Protein AF-A0A8X7BN68-F1 (afdb_monomer_lite)

pLDDT: mean 86.71, std 8.09, range [56.75, 95.12]

Secondary structure (DSSP, 8-state):
-HHHHS-TTS---HHHHHHHHHHHHHHH---HHHHHHHHHHHTT----HHHHHHHHHHHHHHHHHHHHHHSHHHHHHHHHHHHHHHHHHHHHHHHH-SPPPTT--

Sequence (105 aa):
MIWAKCPKEIFVNKRRVKRAVIEAVCEFNKGIIRTIVETQKALGVPSGGSTKQLATILDYRKQQFRNRRQYTSYKLALKLIKKEIHRKELLAKKREGMTYGAGQF

Radius of gyration: 23.34 Å; chains: 1; bounding box: 53×39×56 Å

Organism: NCBI:txid2747483

Structure (mmCIF, N/CA/C/O backbone):
data_AF-A0A8X7BN68-F1
#
_entry.id   AF-A0A8X7BN68-F1
#
loop_
_atom_site.group_PDB
_atom_site.id
_atom_site.type_symbol
_atom_site.label_atom_id
_atom_site.label_alt_id
_atom_site.label_comp_id
_atom_site.label_asym_id
_atom_site.label_entity_id
_atom_site.label_seq_id
_atom_site.pdbx_PDB_ins_code
_atom_site.Cartn_x
_atom_site.Cartn_y
_atom_site.Cartn_z
_atom_site.occupancy
_atom_site.B_iso_or_equiv
_atom_site.auth_seq_id
_atom_site.auth_comp_id
_atom_site.auth_asym_id
_atom_site.auth_atom_id
_atom_site.pdbx_PDB_model_num
ATOM 1 N N . MET A 1 1 ? -18.756 -4.087 -5.115 1.00 75.81 1 MET A N 1
ATOM 2 C CA . MET A 1 1 ? -18.945 -2.622 -5.011 1.00 75.81 1 MET A CA 1
ATOM 3 C C . MET A 1 1 ? -18.563 -1.846 -6.274 1.00 75.81 1 MET A C 1
ATOM 5 O O . MET A 1 1 ? -19.434 -1.171 -6.802 1.00 75.81 1 MET A O 1
ATOM 9 N N . ILE A 1 2 ? -17.331 -1.941 -6.806 1.00 85.69 2 ILE A N 1
ATOM 10 C CA . ILE A 1 2 ? -16.973 -1.251 -8.071 1.00 85.69 2 ILE A CA 1
ATOM 11 C C . ILE A 1 2 ? -17.914 -1.682 -9.200 1.00 85.69 2 ILE A C 1
ATOM 13 O O . ILE A 1 2 ? -18.532 -0.834 -9.830 1.00 85.69 2 ILE A O 1
ATOM 17 N N . TRP A 1 3 ? -18.099 -2.994 -9.371 1.00 88.38 3 TRP A N 1
ATOM 18 C CA . TRP A 1 3 ? -18.987 -3.571 -10.386 1.00 88.38 3 TRP A CA 1
ATOM 19 C C . TRP A 1 3 ? -20.477 -3.321 -10.126 1.00 88.38 3 TRP A C 1
ATOM 21 O O . TRP A 1 3 ? -21.258 -3.314 -11.060 1.00 88.38 3 TRP A O 1
ATOM 31 N N . ALA A 1 4 ? -20.863 -3.022 -8.880 1.00 86.56 4 ALA A N 1
ATOM 32 C CA . ALA A 1 4 ? -22.225 -2.575 -8.580 1.00 86.56 4 ALA A CA 1
ATOM 33 C C . ALA A 1 4 ? -22.473 -1.144 -9.098 1.00 86.56 4 ALA A C 1
ATOM 35 O O . ALA A 1 4 ? -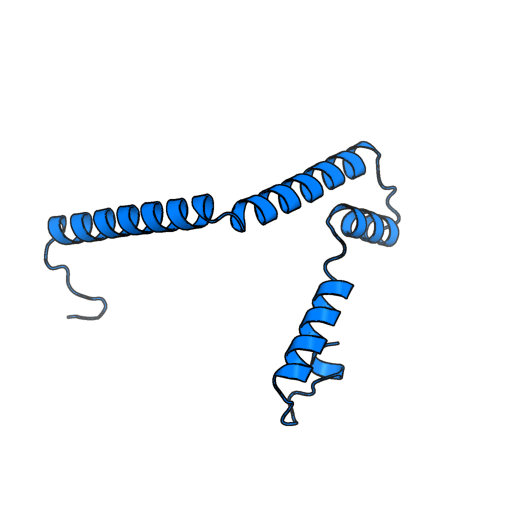23.575 -0.813 -9.513 1.00 86.56 4 ALA A O 1
ATOM 36 N N . LYS A 1 5 ? -21.436 -0.290 -9.107 1.00 84.69 5 LYS A N 1
ATOM 37 C CA . LYS A 1 5 ? -21.502 1.090 -9.628 1.00 84.69 5 LYS A CA 1
ATOM 38 C C . LYS A 1 5 ? -21.137 1.196 -11.112 1.00 84.69 5 LYS A C 1
ATOM 40 O O . LYS A 1 5 ? -21.526 2.167 -11.767 1.00 84.69 5 LYS A O 1
ATOM 45 N N . CYS A 1 6 ? -20.356 0.246 -11.617 1.00 90.31 6 CYS A N 1
ATOM 46 C CA . CYS A 1 6 ? -19.886 0.139 -12.996 1.00 90.31 6 CYS A CA 1
ATOM 47 C C . CYS A 1 6 ? -20.082 -1.308 -13.478 1.00 90.31 6 CYS A C 1
ATOM 49 O O . CYS A 1 6 ? -19.107 -2.060 -13.470 1.00 90.31 6 CYS A O 1
ATOM 51 N N . PRO A 1 7 ? -21.311 -1.719 -13.833 1.00 89.81 7 PRO A N 1
ATOM 52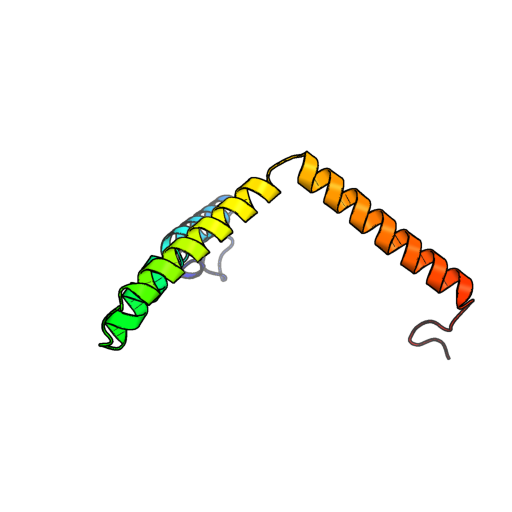 C CA . PRO A 1 7 ? -21.573 -3.063 -14.344 1.00 89.81 7 PRO A CA 1
ATOM 53 C C . PRO A 1 7 ? -20.728 -3.353 -15.590 1.00 89.81 7 PRO A C 1
ATOM 55 O O . PRO A 1 7 ? -20.391 -2.431 -16.338 1.00 89.81 7 PRO A O 1
ATOM 58 N N . LYS A 1 8 ? -20.336 -4.614 -15.788 1.00 88.31 8 LYS A N 1
ATOM 59 C CA . LYS A 1 8 ? -19.422 -5.017 -16.876 1.00 88.31 8 LYS A CA 1
ATOM 60 C C . LYS A 1 8 ? -20.128 -5.120 -18.225 1.00 88.31 8 LYS A C 1
ATOM 62 O O . LYS A 1 8 ? -19.480 -5.082 -19.265 1.00 88.31 8 LYS A O 1
ATOM 67 N N . GLU A 1 9 ? -21.441 -5.262 -18.176 1.00 92.31 9 GLU A N 1
ATOM 68 C CA . GLU A 1 9 ? -22.343 -5.496 -19.295 1.00 92.31 9 GLU A CA 1
ATOM 69 C C . GLU A 1 9 ? -22.622 -4.201 -20.071 1.00 92.31 9 GLU A C 1
ATOM 71 O O . GLU A 1 9 ? -23.101 -4.244 -21.200 1.00 92.31 9 GLU A O 1
ATOM 76 N N . ILE A 1 10 ? -22.3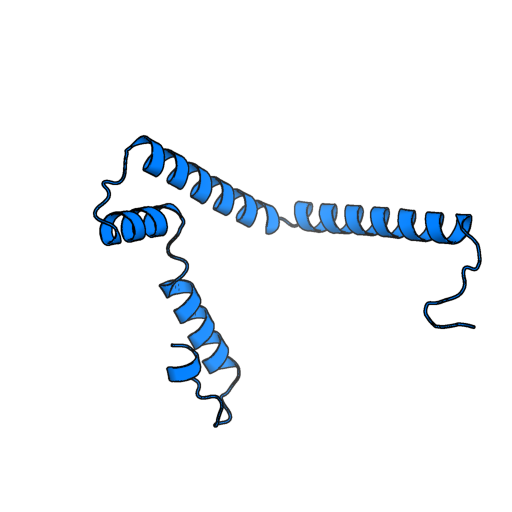08 -3.043 -19.479 1.00 89.44 10 ILE A N 1
ATOM 77 C CA . ILE A 1 10 ? -22.527 -1.728 -20.081 1.00 89.44 10 ILE A CA 1
ATOM 78 C C . ILE A 1 10 ? -21.215 -0.967 -20.244 1.00 89.44 10 ILE A C 1
ATOM 80 O O . ILE A 1 10 ? -20.299 -1.059 -19.425 1.00 89.44 10 ILE A O 1
ATOM 84 N N . PHE A 1 11 ? -21.131 -0.149 -21.293 1.00 87.12 11 PHE A N 1
ATOM 85 C CA . PHE A 1 11 ? -19.988 0.735 -21.472 1.00 87.12 11 PHE A CA 1
ATOM 86 C C . PHE A 1 11 ? -20.040 1.880 -20.455 1.00 87.12 11 PHE A C 1
ATOM 88 O O . PHE A 1 11 ? -20.962 2.697 -20.447 1.00 87.12 11 PHE A O 1
ATOM 95 N N . VAL A 1 12 ? -19.023 1.962 -19.597 1.00 89.31 12 VAL A N 1
ATOM 96 C CA . VAL A 1 12 ? -18.920 2.994 -18.561 1.00 89.31 12 VAL A CA 1
ATOM 97 C C . VAL A 1 12 ? -17.720 3.888 -18.837 1.00 89.31 12 VAL A C 1
ATOM 99 O O . VAL A 1 12 ? -16.613 3.417 -19.093 1.00 89.31 12 VAL A O 1
ATOM 102 N N . ASN A 1 13 ? -17.911 5.206 -18.739 1.00 92.12 13 ASN A N 1
ATOM 103 C CA . ASN A 1 13 ? -16.821 6.143 -18.979 1.00 92.12 13 ASN A CA 1
ATOM 104 C C . ASN A 1 13 ? -15.650 5.939 -17.988 1.00 92.12 13 ASN A C 1
ATOM 106 O O . ASN A 1 13 ? -15.818 5.610 -16.808 1.00 92.12 13 ASN A O 1
ATOM 110 N N . LYS A 1 14 ? -14.426 6.202 -18.460 1.00 92.56 14 LYS A N 1
ATOM 111 C CA . LYS A 1 14 ? -13.193 6.021 -17.671 1.00 92.56 14 LYS A CA 1
ATOM 112 C C . LYS A 1 14 ? -13.189 6.822 -16.363 1.00 92.56 14 LYS A C 1
ATOM 114 O O . LYS A 1 14 ? -12.595 6.392 -15.376 1.00 92.56 14 LYS A O 1
ATOM 119 N N . ARG A 1 15 ? -13.822 8.003 -16.341 1.00 93.94 15 ARG A N 1
ATOM 120 C CA . ARG A 1 15 ? -13.877 8.875 -15.153 1.00 93.94 15 ARG A CA 1
ATOM 121 C C . ARG A 1 15 ? -14.689 8.235 -14.024 1.00 93.94 15 ARG A C 1
ATOM 123 O O . ARG A 1 15 ? -14.258 8.280 -12.875 1.00 93.94 15 ARG A O 1
ATOM 130 N N . ARG A 1 16 ? -15.818 7.610 -14.349 1.00 91.62 16 ARG A N 1
ATOM 131 C CA . ARG A 1 16 ? -16.702 6.923 -13.404 1.00 91.62 16 ARG A CA 1
ATOM 132 C C . ARG A 1 16 ? -16.040 5.675 -12.837 1.00 91.62 16 ARG A C 1
ATOM 134 O O . ARG A 1 16 ? -16.038 5.513 -11.622 1.00 91.62 16 ARG A O 1
ATOM 141 N N . VAL A 1 17 ? -15.366 4.884 -13.676 1.00 91.56 17 VAL A N 1
ATOM 142 C CA . VAL A 1 17 ? -14.563 3.741 -13.205 1.00 91.56 17 VAL A CA 1
ATOM 143 C C . VAL A 1 17 ? -13.476 4.202 -12.230 1.00 91.56 17 VAL A C 1
ATOM 145 O O . VAL A 1 17 ? -13.345 3.639 -11.147 1.00 91.56 17 VAL A O 1
ATOM 148 N N . LYS A 1 18 ? -12.741 5.278 -12.551 1.00 92.88 18 LYS A N 1
ATOM 149 C CA . LYS A 1 18 ? -11.733 5.844 -11.638 1.00 92.88 18 LYS A CA 1
ATOM 150 C C . LYS A 1 18 ? -12.323 6.260 -10.289 1.00 92.88 18 LYS A C 1
ATOM 152 O O . LYS A 1 18 ? -11.721 5.949 -9.267 1.00 92.88 18 LYS A O 1
ATOM 157 N N . ARG A 1 19 ? -13.479 6.936 -10.270 1.00 91.69 19 ARG A N 1
ATOM 158 C CA . ARG A 1 19 ? -14.151 7.316 -9.013 1.00 91.69 19 ARG A CA 1
ATOM 159 C C . ARG A 1 19 ? -14.550 6.090 -8.197 1.00 91.69 19 ARG A C 1
ATOM 161 O O . ARG A 1 19 ? -14.192 6.020 -7.030 1.00 91.69 19 ARG A O 1
ATOM 168 N N . ALA A 1 20 ? -15.179 5.097 -8.824 1.00 91.31 20 ALA A N 1
ATOM 169 C CA . ALA A 1 20 ? -15.575 3.865 -8.145 1.00 91.31 20 ALA A CA 1
ATOM 170 C C . ALA A 1 20 ? -14.370 3.108 -7.555 1.00 91.31 20 ALA A C 1
ATOM 172 O O . ALA A 1 20 ? -14.456 2.572 -6.452 1.00 91.31 20 ALA A O 1
ATOM 173 N N . VAL A 1 21 ? -13.232 3.096 -8.259 1.00 90.44 21 VAL A N 1
ATOM 174 C CA . VAL A 1 21 ? -11.975 2.526 -7.748 1.00 90.44 21 VAL A CA 1
ATOM 175 C C . VAL A 1 21 ? -11.452 3.321 -6.551 1.00 90.44 21 VAL A C 1
ATOM 177 O O . VAL A 1 21 ? -11.080 2.713 -5.554 1.00 90.44 21 VAL A O 1
ATOM 180 N N . ILE A 1 22 ? -11.424 4.655 -6.623 1.00 90.19 22 ILE A N 1
ATOM 181 C CA . ILE A 1 22 ? -10.964 5.504 -5.511 1.00 90.19 22 ILE A CA 1
ATOM 182 C C . ILE A 1 22 ? -11.836 5.280 -4.276 1.00 90.19 22 ILE A C 1
ATOM 184 O O . ILE A 1 22 ? -11.299 5.042 -3.201 1.00 90.19 22 ILE A O 1
ATOM 188 N N . GLU A 1 23 ? -13.158 5.287 -4.438 1.00 89.56 23 GLU A N 1
ATOM 189 C CA . GLU A 1 23 ? -14.107 5.022 -3.354 1.00 89.56 23 GLU A CA 1
ATOM 190 C C . GLU A 1 23 ? -13.865 3.649 -2.721 1.00 89.56 23 GLU A C 1
ATOM 192 O O . GLU A 1 23 ? -13.752 3.547 -1.503 1.00 89.56 23 GLU A O 1
ATOM 197 N N . ALA A 1 24 ? -13.682 2.605 -3.535 1.00 89.31 24 ALA A N 1
ATOM 198 C CA . ALA A 1 24 ? -13.357 1.276 -3.027 1.00 89.31 24 ALA A CA 1
ATOM 199 C C . ALA A 1 24 ? -12.022 1.238 -2.281 1.00 89.31 24 ALA A C 1
ATOM 201 O O . ALA A 1 24 ? -11.920 0.633 -1.216 1.00 89.31 24 ALA A O 1
ATOM 202 N N . VAL A 1 25 ? -10.995 1.913 -2.793 1.00 87.06 25 VAL A N 1
ATOM 203 C CA . VAL A 1 25 ? -9.720 2.019 -2.081 1.00 87.06 25 VAL A CA 1
ATOM 204 C C . VAL A 1 25 ? -9.908 2.747 -0.752 1.00 87.06 25 VAL A C 1
ATOM 206 O O . VAL A 1 25 ? -9.382 2.277 0.249 1.00 87.06 25 VAL A O 1
ATOM 209 N N . CYS A 1 26 ? -10.657 3.847 -0.704 1.00 84.12 26 CYS A N 1
ATOM 210 C CA . CYS A 1 26 ? -10.930 4.575 0.536 1.00 84.12 26 CYS A CA 1
ATOM 211 C C . CYS A 1 26 ? -11.682 3.721 1.566 1.00 84.12 26 CYS A C 1
ATOM 213 O O . CYS A 1 26 ? -11.379 3.803 2.754 1.00 84.12 26 CYS A O 1
ATOM 215 N N . GLU A 1 27 ? -12.616 2.883 1.121 1.00 83.62 27 GLU A N 1
ATOM 216 C CA . GLU A 1 27 ? -13.410 2.028 2.004 1.00 83.62 27 GLU A CA 1
ATOM 217 C C . GLU A 1 27 ? -12.597 0.876 2.612 1.00 83.62 27 GLU A C 1
ATOM 219 O O . GLU A 1 27 ? -12.725 0.586 3.804 1.00 83.62 27 GLU A O 1
ATOM 224 N N . PHE A 1 28 ? -11.723 0.244 1.821 1.00 80.25 28 PHE A N 1
ATOM 225 C CA . PHE A 1 28 ? -10.990 -0.955 2.247 1.00 80.25 28 PHE A CA 1
ATOM 226 C C . PHE A 1 28 ? -9.557 -0.682 2.727 1.00 80.25 28 PHE A C 1
ATOM 228 O O . PHE A 1 28 ? -9.011 -1.454 3.515 1.00 80.25 28 PHE A O 1
ATOM 235 N N . ASN A 1 29 ? -8.922 0.418 2.318 1.00 82.69 29 ASN A N 1
ATOM 236 C CA . ASN A 1 29 ? -7.572 0.780 2.764 1.00 82.69 29 ASN A CA 1
ATOM 237 C C . ASN A 1 29 ? -7.618 1.586 4.075 1.00 82.69 29 ASN A C 1
ATOM 239 O O . ASN A 1 29 ? -7.160 2.728 4.140 1.00 82.69 29 ASN A O 1
ATOM 243 N N . LYS A 1 30 ? -8.163 0.970 5.127 1.00 80.69 30 LYS A N 1
ATOM 244 C CA . LYS A 1 30 ? -8.387 1.581 6.449 1.00 80.69 30 LYS A CA 1
ATOM 245 C C . LYS A 1 30 ? -7.125 1.758 7.313 1.00 80.69 30 LYS A C 1
ATOM 247 O O . LYS A 1 30 ? -7.201 2.396 8.359 1.00 80.69 30 LYS A O 1
ATOM 252 N N . GLY A 1 31 ? -5.982 1.219 6.884 1.00 85.75 31 GLY A N 1
ATOM 253 C CA . GLY A 1 31 ? -4.741 1.172 7.672 1.00 85.75 31 GLY A CA 1
ATOM 254 C C . GLY A 1 31 ? -4.631 -0.095 8.524 1.00 85.75 31 GLY A C 1
ATOM 255 O O . GLY A 1 31 ? -5.639 -0.703 8.880 1.00 85.75 31 GLY A O 1
ATOM 256 N N . ILE A 1 32 ? -3.400 -0.509 8.829 1.00 88.81 32 ILE A N 1
ATOM 257 C CA . ILE A 1 32 ? -3.084 -1.769 9.519 1.00 88.81 32 ILE A CA 1
ATOM 258 C C . ILE A 1 32 ? -3.710 -1.791 10.914 1.00 88.81 32 ILE A C 1
ATOM 260 O O . ILE A 1 32 ? -4.310 -2.798 11.292 1.00 88.81 32 ILE A O 1
ATOM 264 N N . ILE A 1 33 ? -3.635 -0.684 11.658 1.00 90.12 33 ILE A N 1
ATOM 265 C CA . ILE A 1 33 ? -4.202 -0.612 13.009 1.00 90.12 33 ILE A CA 1
ATOM 266 C C . ILE A 1 33 ? -5.712 -0.849 13.010 1.00 90.12 33 ILE A C 1
ATOM 268 O O . ILE A 1 33 ? -6.221 -1.647 13.796 1.00 90.12 33 ILE A O 1
ATOM 272 N N . ARG A 1 34 ? -6.428 -0.205 12.085 1.00 88.81 34 ARG A N 1
ATOM 273 C CA . ARG A 1 34 ? -7.883 -0.299 11.996 1.00 88.81 34 ARG A CA 1
ATOM 274 C C . ARG A 1 34 ? -8.307 -1.680 11.512 1.00 88.81 34 ARG A C 1
ATOM 276 O O . ARG A 1 34 ? -9.227 -2.249 12.087 1.00 88.81 34 ARG A O 1
ATOM 283 N N . THR A 1 35 ? -7.591 -2.254 10.542 1.00 89.56 35 THR A N 1
ATOM 284 C CA . THR A 1 35 ? -7.818 -3.635 10.095 1.00 89.56 35 THR A CA 1
ATOM 285 C C . THR A 1 35 ? -7.637 -4.632 11.238 1.00 89.56 35 THR A C 1
ATOM 287 O O . THR A 1 35 ? -8.504 -5.480 11.433 1.00 89.56 35 THR A O 1
ATOM 290 N N . ILE A 1 36 ? -6.559 -4.531 12.022 1.00 90.25 36 ILE A N 1
ATOM 291 C CA . ILE A 1 36 ? -6.301 -5.457 13.135 1.00 90.25 36 ILE A CA 1
ATOM 292 C C . ILE A 1 36 ? -7.393 -5.348 14.202 1.00 90.25 36 ILE A C 1
ATOM 294 O O . ILE A 1 36 ? -7.929 -6.371 14.618 1.00 90.25 36 ILE A O 1
ATOM 298 N N . VAL A 1 37 ? -7.763 -4.129 14.603 1.00 89.62 37 VAL A N 1
ATOM 299 C CA . VAL A 1 37 ? -8.806 -3.911 15.617 1.00 89.62 37 VAL A CA 1
ATOM 300 C C .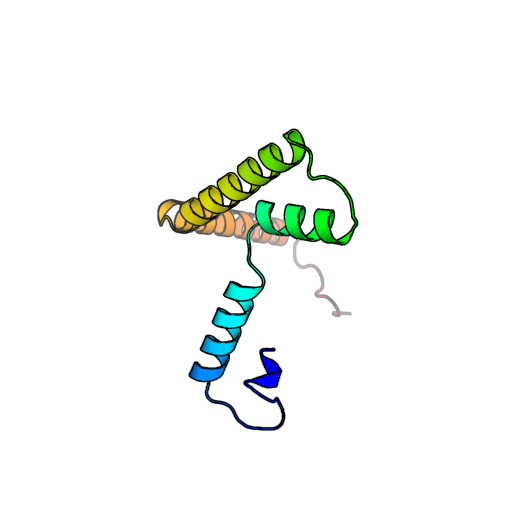 VAL A 1 37 ? -10.163 -4.436 15.147 1.00 89.62 37 VAL A C 1
ATOM 302 O O . VAL A 1 37 ? -10.837 -5.133 15.901 1.00 89.62 37 VAL A O 1
ATOM 305 N N . GLU A 1 38 ? -10.563 -4.143 13.905 1.00 90.38 38 GLU A N 1
ATOM 306 C CA . GLU A 1 38 ? -11.830 -4.634 13.344 1.00 90.38 38 GLU A CA 1
ATOM 307 C C . GLU A 1 38 ? -11.837 -6.172 13.240 1.00 90.38 38 GLU A C 1
ATOM 309 O O . GLU A 1 38 ? -12.829 -6.803 13.603 1.00 90.38 38 GLU A O 1
ATOM 314 N N . THR A 1 39 ? -10.720 -6.784 12.830 1.00 90.38 39 THR A N 1
ATOM 315 C CA . THR A 1 39 ? -10.598 -8.250 12.696 1.00 90.38 39 THR A CA 1
ATOM 316 C C . THR A 1 39 ? -10.635 -8.947 14.053 1.00 90.38 39 THR A C 1
ATOM 318 O O . THR A 1 39 ? -11.370 -9.910 14.238 1.00 90.38 39 THR A O 1
ATOM 321 N N . GLN A 1 40 ? -9.878 -8.447 15.031 1.00 91.69 40 GLN A N 1
ATOM 322 C CA . GLN A 1 40 ? -9.855 -9.006 16.383 1.00 91.69 40 GLN A CA 1
ATOM 323 C C . GLN A 1 40 ? -11.220 -8.878 17.060 1.00 91.69 40 GLN A C 1
ATOM 325 O O . GLN A 1 40 ? -11.705 -9.850 17.633 1.00 91.69 40 GLN A O 1
ATOM 330 N N . LYS A 1 41 ? -11.891 -7.729 16.897 1.00 90.81 41 LYS A N 1
ATOM 331 C CA . LYS A 1 41 ? -13.265 -7.534 17.370 1.00 90.81 41 LYS A CA 1
ATOM 332 C C . LYS A 1 41 ? -14.233 -8.540 16.741 1.00 90.81 41 LYS A C 1
ATOM 334 O O . LYS A 1 41 ? -15.049 -9.104 17.460 1.00 90.81 41 LYS A O 1
ATOM 339 N N . ALA A 1 42 ? -14.138 -8.779 15.431 1.00 92.62 42 ALA A N 1
ATOM 340 C CA . ALA A 1 42 ? -14.980 -9.757 14.737 1.00 92.62 42 ALA A CA 1
ATOM 341 C C . ALA A 1 42 ? -14.740 -11.201 15.214 1.00 92.62 42 ALA A C 1
ATOM 343 O O . ALA A 1 42 ? -15.663 -12.007 15.207 1.00 92.62 42 ALA A O 1
ATOM 344 N N . LEU A 1 43 ? -13.522 -11.511 15.665 1.00 94.06 43 LEU A N 1
ATOM 345 C CA . LEU A 1 43 ? -13.144 -12.811 16.227 1.00 94.06 43 LEU A CA 1
ATOM 346 C C . LEU A 1 43 ? -13.391 -12.920 17.743 1.00 94.06 43 LEU A C 1
ATOM 348 O O . LEU A 1 43 ? -13.057 -13.942 18.335 1.00 94.06 43 LEU A O 1
ATOM 352 N N . GLY A 1 44 ? -13.922 -11.877 18.392 1.00 92.69 44 GLY A N 1
ATOM 353 C CA . GLY A 1 44 ? -14.102 -11.846 19.848 1.00 92.69 44 GLY A CA 1
ATOM 354 C C . GLY A 1 44 ? -12.791 -11.798 20.644 1.00 92.69 44 GLY A C 1
ATOM 355 O O . GLY A 1 44 ? -12.790 -12.048 21.846 1.00 92.69 44 GLY A O 1
ATOM 356 N N . VAL A 1 45 ? -11.669 -11.471 19.996 1.00 91.00 45 VAL A N 1
ATOM 357 C CA . VAL A 1 45 ? -10.342 -11.407 20.619 1.00 91.00 45 VAL A CA 1
ATOM 358 C C . VAL A 1 45 ? -10.043 -9.965 21.041 1.00 91.00 45 VAL A C 1
ATOM 360 O O . VAL A 1 45 ? -10.179 -9.046 20.229 1.00 91.00 45 VAL A O 1
ATOM 363 N N . PRO A 1 46 ? -9.592 -9.714 22.282 1.00 86.19 46 PRO A N 1
ATOM 364 C CA . PRO A 1 46 ? -9.197 -8.378 22.695 1.00 86.19 46 PRO A CA 1
ATOM 365 C C . PRO A 1 46 ? -7.915 -7.933 21.982 1.00 86.19 46 PRO A C 1
ATOM 367 O O . PRO A 1 46 ? -6.910 -8.643 21.920 1.00 86.19 46 PRO A O 1
ATOM 370 N N . SER A 1 47 ? -7.923 -6.702 21.478 1.00 83.00 47 SER A N 1
ATOM 371 C CA . SER A 1 47 ? -6.734 -6.079 20.904 1.00 83.00 47 SER A CA 1
ATOM 372 C C . SER A 1 47 ? -5.741 -5.686 21.999 1.00 83.00 47 SER A C 1
ATOM 374 O O . SER A 1 47 ? -5.898 -4.637 22.630 1.00 83.00 47 SER A O 1
ATOM 376 N N . GLY A 1 48 ? -4.706 -6.504 22.202 1.00 88.62 48 GLY A N 1
ATOM 377 C CA . GLY A 1 48 ? -3.627 -6.233 23.155 1.00 88.62 48 GLY A CA 1
ATOM 378 C C . GLY A 1 48 ? -2.849 -4.943 22.851 1.00 88.62 48 GLY A C 1
ATOM 379 O O . GLY A 1 48 ? -2.691 -4.547 21.691 1.00 88.62 48 GLY A O 1
ATOM 380 N N . GLY A 1 49 ? -2.340 -4.285 23.899 1.00 89.00 49 GLY A N 1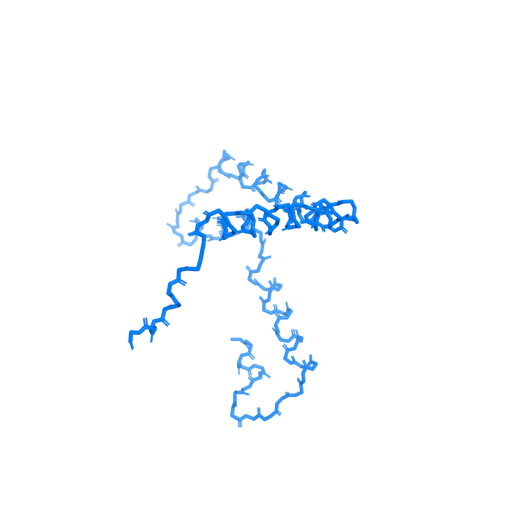
ATOM 381 C CA . GLY A 1 49 ? -1.611 -3.012 23.792 1.00 89.00 49 GLY A CA 1
ATOM 382 C C . GLY A 1 49 ? -0.381 -3.090 22.882 1.00 89.00 49 GLY A C 1
ATOM 383 O O . GLY A 1 49 ? -0.235 -2.270 21.974 1.00 89.00 49 GLY A O 1
ATOM 384 N N . SER A 1 50 ? 0.443 -4.130 23.038 1.00 89.31 50 SER A N 1
ATOM 385 C CA . SER A 1 50 ? 1.636 -4.352 22.207 1.00 89.31 50 SER A CA 1
ATOM 386 C C . SER A 1 50 ? 1.289 -4.558 20.730 1.00 89.31 50 SER A C 1
ATOM 388 O O . SER A 1 50 ? 1.981 -4.050 19.850 1.00 89.31 50 SER A O 1
ATOM 390 N N . THR A 1 51 ? 0.180 -5.245 20.438 1.00 89.06 51 THR A N 1
ATOM 391 C CA . THR A 1 51 ? -0.303 -5.445 19.065 1.00 89.06 51 THR A CA 1
ATOM 392 C C . THR A 1 51 ? -0.701 -4.118 18.423 1.00 89.06 51 THR A C 1
ATOM 394 O O . THR A 1 51 ? -0.321 -3.853 17.282 1.00 89.06 51 THR A O 1
ATOM 397 N N . LYS A 1 52 ? -1.411 -3.251 19.159 1.00 89.81 52 LYS A N 1
ATOM 398 C CA . LYS A 1 52 ? -1.764 -1.905 18.677 1.00 89.81 52 LYS A CA 1
ATOM 399 C C . LYS A 1 52 ? -0.518 -1.060 18.429 1.00 89.81 52 LYS A C 1
ATOM 401 O O . LYS A 1 52 ? -0.418 -0.427 17.385 1.00 89.81 52 LYS A O 1
ATOM 406 N N . GLN A 1 53 ? 0.448 -1.089 19.346 1.00 92.56 53 GLN A N 1
ATOM 407 C CA . GLN A 1 53 ? 1.695 -0.337 19.205 1.00 92.56 53 GLN A CA 1
ATOM 408 C C . GLN A 1 53 ? 2.499 -0.788 17.978 1.00 92.56 53 GLN A C 1
ATOM 410 O O . GLN A 1 53 ? 2.949 0.050 17.192 1.00 92.56 53 GLN A O 1
ATOM 415 N N . LEU A 1 54 ? 2.622 -2.101 17.764 1.00 91.88 54 LEU A N 1
ATOM 416 C CA . LEU A 1 54 ? 3.271 -2.652 16.576 1.00 91.88 54 LEU A CA 1
ATOM 417 C C . LEU A 1 54 ? 2.545 -2.221 15.294 1.00 91.88 54 LEU A C 1
ATOM 419 O O . LEU A 1 54 ? 3.190 -1.792 14.337 1.00 91.88 54 LEU A O 1
ATOM 423 N N . ALA A 1 55 ? 1.212 -2.279 15.285 1.00 91.75 55 ALA A N 1
ATOM 424 C CA . ALA A 1 55 ? 0.403 -1.849 14.150 1.00 91.75 55 ALA A CA 1
ATOM 425 C C . ALA A 1 55 ? 0.627 -0.366 13.803 1.00 91.75 55 ALA A C 1
ATOM 427 O O . ALA A 1 55 ? 0.838 -0.039 12.633 1.00 91.75 55 ALA A O 1
ATOM 428 N N . THR A 1 56 ? 0.680 0.514 14.809 1.00 92.38 56 THR A N 1
ATOM 429 C CA . THR A 1 56 ? 0.995 1.942 14.631 1.00 92.38 56 THR A CA 1
ATOM 430 C C . THR A 1 56 ? 2.367 2.144 13.993 1.00 92.38 56 THR A C 1
ATOM 432 O O . THR A 1 56 ? 2.507 2.923 13.048 1.00 92.38 56 THR A O 1
ATOM 435 N N . ILE A 1 57 ? 3.390 1.425 14.469 1.00 94.00 57 ILE A N 1
ATOM 436 C CA . ILE A 1 57 ? 4.751 1.512 13.917 1.00 94.00 57 ILE A CA 1
ATOM 437 C C . ILE A 1 57 ? 4.765 1.079 12.448 1.00 94.00 57 ILE A C 1
ATOM 439 O O . ILE A 1 57 ? 5.417 1.719 11.618 1.00 94.00 57 ILE A O 1
ATOM 443 N N . LEU A 1 58 ? 4.054 0.004 12.106 1.00 91.69 58 LEU A N 1
ATOM 444 C CA . LEU A 1 58 ? 3.975 -0.490 10.732 1.00 91.69 58 LEU A CA 1
ATOM 445 C C . LEU A 1 58 ? 3.266 0.504 9.804 1.00 91.69 58 LEU A C 1
ATOM 447 O O . LEU A 1 58 ? 3.771 0.771 8.709 1.00 91.69 58 LEU A O 1
ATOM 451 N N . ASP A 1 59 ? 2.151 1.091 10.241 1.00 91.81 59 ASP A N 1
ATOM 452 C CA . ASP A 1 59 ? 1.446 2.125 9.476 1.00 91.81 59 ASP A CA 1
ATOM 453 C C . ASP A 1 59 ? 2.328 3.363 9.260 1.00 91.81 59 ASP A C 1
ATOM 455 O O . ASP A 1 59 ? 2.463 3.838 8.126 1.00 91.81 59 ASP A O 1
ATOM 459 N N . TYR A 1 60 ? 3.021 3.823 10.306 1.00 92.00 60 TYR A N 1
ATOM 460 C CA . TYR A 1 60 ? 3.968 4.933 10.206 1.00 92.00 60 TYR A CA 1
ATOM 461 C C . TYR A 1 60 ? 5.102 4.627 9.219 1.00 92.00 60 TYR A C 1
ATOM 463 O O . TYR A 1 60 ? 5.372 5.415 8.308 1.00 92.00 60 TYR A O 1
ATOM 471 N N . ARG A 1 61 ? 5.739 3.452 9.329 1.00 91.56 61 ARG A N 1
ATOM 472 C CA . ARG A 1 61 ? 6.794 3.020 8.394 1.00 91.56 61 ARG A CA 1
ATOM 473 C C . ARG A 1 61 ? 6.279 3.005 6.958 1.00 91.56 61 ARG A C 1
ATOM 475 O O . ARG A 1 61 ? 6.951 3.516 6.063 1.00 91.56 61 ARG A O 1
ATOM 482 N N . LYS A 1 62 ? 5.077 2.475 6.724 1.00 88.06 62 LYS A N 1
ATOM 483 C CA . LYS A 1 62 ? 4.449 2.437 5.396 1.00 88.06 62 LYS A CA 1
ATOM 484 C C . LYS A 1 62 ? 4.237 3.843 4.829 1.00 88.06 62 LYS A C 1
ATOM 486 O O . LYS A 1 62 ? 4.509 4.062 3.646 1.00 88.06 62 LYS A O 1
ATOM 491 N N . GLN A 1 63 ? 3.800 4.799 5.648 1.00 87.88 63 GLN A N 1
ATOM 492 C CA . GLN A 1 63 ? 3.672 6.201 5.245 1.00 87.88 63 GLN A CA 1
ATOM 493 C C . GLN A 1 63 ? 5.033 6.821 4.907 1.00 87.88 63 GLN A C 1
ATOM 495 O O . GLN A 1 63 ? 5.182 7.420 3.842 1.00 87.88 63 GLN A O 1
ATOM 500 N N . GLN A 1 64 ? 6.050 6.604 5.742 1.00 88.62 64 GLN A N 1
ATOM 501 C CA . GLN A 1 64 ? 7.412 7.080 5.484 1.00 88.62 64 GLN A CA 1
ATOM 502 C C . GLN A 1 64 ? 7.980 6.517 4.176 1.00 88.62 64 GLN A C 1
ATOM 504 O O . GLN A 1 64 ? 8.525 7.263 3.363 1.00 88.62 64 GLN A O 1
ATOM 509 N N . PHE A 1 65 ? 7.796 5.222 3.908 1.00 86.50 65 PHE A N 1
ATOM 510 C CA . PHE A 1 65 ? 8.194 4.614 2.635 1.00 86.50 65 PHE A CA 1
ATOM 511 C C . PHE A 1 65 ? 7.470 5.233 1.432 1.00 86.50 65 PHE A C 1
ATOM 513 O O . PHE A 1 65 ? 8.091 5.447 0.388 1.00 86.50 65 PHE A O 1
ATOM 520 N N . ARG A 1 66 ? 6.174 5.545 1.558 1.00 84.38 66 ARG A N 1
ATOM 521 C CA . ARG A 1 66 ? 5.411 6.225 0.498 1.00 84.38 66 ARG A CA 1
ATOM 522 C C . ARG A 1 66 ? 5.949 7.627 0.230 1.00 84.38 66 ARG A C 1
ATOM 524 O O . ARG A 1 66 ? 6.194 7.947 -0.929 1.00 84.38 66 ARG A O 1
ATOM 531 N N . ASN A 1 67 ? 6.197 8.410 1.277 1.00 84.88 67 ASN A N 1
ATOM 532 C CA . ASN A 1 67 ? 6.769 9.751 1.155 1.00 84.88 67 ASN A CA 1
ATOM 533 C C . ASN A 1 67 ? 8.158 9.685 0.511 1.00 84.88 67 ASN A C 1
ATOM 535 O O . ASN A 1 67 ? 8.429 10.397 -0.453 1.00 84.88 67 ASN A O 1
ATOM 539 N N . ARG A 1 68 ? 8.992 8.727 0.941 1.00 83.19 68 ARG A N 1
ATOM 540 C CA . ARG A 1 68 ? 10.311 8.480 0.343 1.00 83.19 68 ARG A CA 1
ATOM 541 C C . ARG A 1 68 ? 10.243 8.230 -1.165 1.00 83.19 68 ARG A C 1
ATOM 543 O O . ARG A 1 68 ? 11.046 8.776 -1.915 1.00 83.19 68 ARG A O 1
ATOM 550 N N . ARG A 1 69 ? 9.259 7.448 -1.622 1.00 78.38 69 ARG A N 1
ATOM 551 C CA . ARG A 1 69 ? 9.039 7.154 -3.049 1.00 78.38 69 ARG A CA 1
ATOM 552 C C . ARG A 1 69 ? 8.609 8.361 -3.884 1.00 78.38 69 ARG A C 1
ATOM 554 O O . ARG A 1 69 ? 8.757 8.324 -5.108 1.00 78.38 69 ARG A O 1
ATOM 561 N N . GLN A 1 70 ? 8.050 9.396 -3.263 1.00 79.50 70 GLN A N 1
ATOM 562 C CA . GLN A 1 70 ? 7.637 10.599 -3.982 1.00 79.50 70 GLN A CA 1
ATOM 563 C C . GLN A 1 70 ? 8.827 11.492 -4.342 1.00 79.50 70 GLN A C 1
ATOM 565 O O . GLN A 1 70 ? 8.773 12.141 -5.391 1.00 79.50 70 GLN A O 1
ATOM 570 N N . TYR A 1 71 ? 9.909 11.468 -3.555 1.00 85.56 71 TYR A N 1
ATOM 571 C CA . TYR A 1 71 ? 11.089 12.288 -3.823 1.00 85.56 71 TYR A CA 1
ATOM 572 C C . TYR A 1 71 ? 11.745 11.948 -5.166 1.00 85.56 71 TYR A C 1
ATOM 574 O O . TYR A 1 71 ? 11.906 10.787 -5.558 1.00 85.56 71 TYR A O 1
ATOM 582 N N . THR A 1 72 ? 12.169 12.997 -5.865 1.00 81.06 72 THR A N 1
ATOM 583 C CA . THR A 1 72 ? 12.885 12.914 -7.144 1.00 81.06 72 THR A CA 1
ATOM 584 C C . THR A 1 72 ? 14.209 12.168 -7.004 1.00 81.06 72 THR A C 1
ATOM 586 O O . THR A 1 72 ? 14.516 11.323 -7.843 1.00 81.06 72 THR A O 1
ATOM 589 N N . SER A 1 73 ? 14.940 12.390 -5.909 1.00 86.50 73 SER A N 1
ATOM 590 C CA . SER A 1 73 ? 16.191 11.694 -5.581 1.00 86.50 73 SER A CA 1
ATOM 591 C C . SER A 1 73 ? 16.020 10.174 -5.522 1.00 86.50 73 SER A C 1
ATOM 593 O O . SER A 1 73 ? 16.806 9.438 -6.115 1.00 86.50 73 SER A O 1
ATOM 595 N N . TYR A 1 74 ? 14.944 9.691 -4.900 1.00 86.12 74 TYR A N 1
ATOM 596 C CA . TYR A 1 74 ? 14.634 8.263 -4.835 1.00 86.12 74 TYR A CA 1
ATOM 597 C C . TYR A 1 74 ? 14.326 7.676 -6.221 1.00 86.12 74 TYR A C 1
ATOM 599 O O . TYR A 1 74 ? 14.797 6.591 -6.567 1.00 86.12 74 TYR A O 1
ATOM 607 N N . LYS A 1 75 ? 13.566 8.403 -7.052 1.00 87.25 75 LYS A N 1
ATOM 608 C CA . LYS A 1 75 ? 13.273 7.982 -8.434 1.00 87.25 75 LYS A CA 1
ATOM 609 C C . LYS A 1 75 ? 14.541 7.920 -9.290 1.00 87.25 75 LYS A C 1
ATOM 611 O O . LYS A 1 75 ? 14.704 6.975 -10.063 1.00 87.25 75 LYS A O 1
ATOM 616 N N . LEU A 1 76 ? 15.437 8.896 -9.138 1.00 91.38 76 LEU A N 1
ATOM 617 C CA . LEU A 1 76 ? 16.736 8.920 -9.814 1.00 91.38 76 LEU A CA 1
ATOM 618 C C . LEU A 1 76 ? 17.611 7.744 -9.371 1.00 91.38 76 LEU A C 1
ATOM 620 O O . LEU A 1 76 ? 18.107 7.013 -10.226 1.00 91.38 76 LEU A O 1
ATOM 624 N N . ALA A 1 77 ? 17.717 7.497 -8.063 1.00 90.19 77 ALA A N 1
A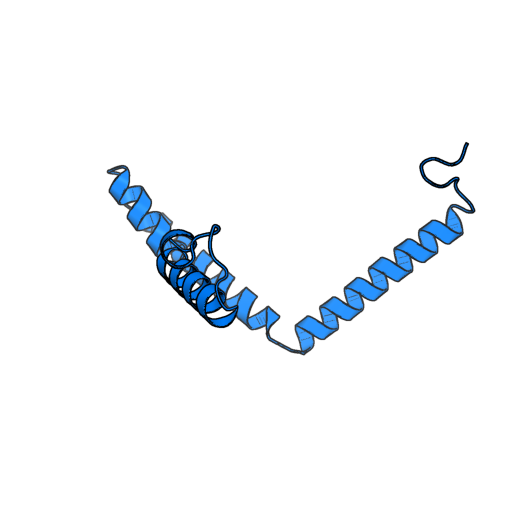TOM 625 C CA . ALA A 1 77 ? 18.457 6.361 -7.520 1.00 90.19 77 ALA A CA 1
ATOM 626 C C . ALA A 1 77 ? 17.942 5.024 -8.080 1.00 90.19 77 ALA A C 1
ATOM 628 O O . ALA A 1 77 ? 18.726 4.215 -8.573 1.00 90.19 77 ALA A O 1
ATOM 629 N N . LEU A 1 78 ? 16.620 4.814 -8.116 1.00 89.44 78 LEU A N 1
ATOM 630 C CA . LEU A 1 78 ? 16.035 3.616 -8.732 1.00 89.44 78 LEU A CA 1
ATOM 631 C C . LEU A 1 78 ? 16.363 3.488 -10.223 1.00 89.44 78 LEU A C 1
ATOM 633 O O . LEU A 1 78 ? 16.594 2.379 -10.705 1.00 89.44 78 LEU A O 1
ATOM 637 N N . LYS A 1 79 ? 16.373 4.598 -10.969 1.00 93.69 79 LYS A N 1
ATOM 638 C CA . LYS A 1 79 ? 16.736 4.590 -12.392 1.00 93.69 79 LYS A CA 1
ATOM 639 C C . LYS A 1 79 ? 18.195 4.168 -12.586 1.00 93.69 79 LYS A C 1
ATOM 641 O O . LYS A 1 79 ? 18.471 3.395 -13.499 1.00 93.69 79 LYS A O 1
ATOM 646 N N . LEU A 1 80 ? 19.102 4.638 -11.730 1.00 95.00 80 LEU A N 1
ATOM 647 C CA . LEU A 1 80 ? 20.516 4.252 -11.754 1.00 95.00 80 LEU A CA 1
ATOM 648 C C . LEU A 1 80 ? 20.705 2.772 -11.403 1.00 95.00 80 LEU A C 1
ATOM 650 O O . LEU A 1 80 ? 21.364 2.059 -12.153 1.00 95.00 80 LEU A O 1
ATOM 654 N N . ILE A 1 81 ? 20.047 2.289 -10.346 1.00 94.38 81 ILE A N 1
ATOM 655 C CA . ILE A 1 81 ? 20.081 0.870 -9.955 1.00 94.38 81 ILE A CA 1
ATOM 656 C C . ILE A 1 81 ? 19.608 -0.020 -11.109 1.00 94.38 81 ILE A C 1
ATOM 658 O O . ILE A 1 81 ? 20.280 -0.984 -11.461 1.00 94.38 81 ILE A O 1
ATOM 662 N N . LYS A 1 82 ? 18.483 0.325 -11.749 1.00 94.81 82 LYS A N 1
ATOM 663 C CA . LYS A 1 82 ? 17.965 -0.427 -12.903 1.00 94.81 82 LYS A CA 1
ATOM 664 C C . LYS A 1 82 ? 18.940 -0.448 -14.077 1.00 94.81 82 LYS A C 1
ATOM 666 O O . LYS A 1 82 ? 19.107 -1.492 -14.697 1.00 94.81 82 LYS A O 1
ATOM 671 N N . LYS A 1 83 ? 19.580 0.687 -14.381 1.00 95.12 83 LYS A N 1
ATOM 672 C CA . LYS A 1 83 ? 20.605 0.755 -15.433 1.00 95.12 83 LYS A CA 1
ATOM 673 C C . LYS A 1 83 ? 21.782 -0.166 -15.126 1.00 95.12 83 LYS A C 1
ATOM 675 O O . LYS A 1 83 ? 22.249 -0.851 -16.027 1.00 95.12 83 LYS A O 1
ATOM 680 N N . GLU A 1 84 ? 22.236 -0.199 -13.878 1.00 95.00 84 GLU A N 1
ATOM 681 C CA . GLU A 1 84 ? 23.371 -1.033 -13.483 1.00 95.00 84 GLU A CA 1
ATOM 682 C C . GLU A 1 84 ? 23.026 -2.527 -13.514 1.00 95.00 84 GLU A C 1
ATOM 684 O O . GLU A 1 84 ? 23.811 -3.323 -14.021 1.00 95.00 84 GLU A O 1
ATOM 689 N N . ILE A 1 85 ? 21.826 -2.911 -13.063 1.00 94.31 85 ILE A N 1
ATOM 690 C CA . ILE A 1 85 ? 21.318 -4.286 -13.208 1.00 94.31 85 ILE A CA 1
ATOM 691 C C . ILE A 1 85 ? 21.308 -4.687 -14.686 1.00 94.31 85 ILE A C 1
ATOM 693 O O . ILE A 1 85 ? 21.893 -5.702 -15.051 1.00 94.31 85 ILE A O 1
ATOM 697 N N . HIS A 1 86 ? 20.737 -3.847 -15.549 1.00 94.06 86 HIS A N 1
ATOM 698 C CA . HIS A 1 86 ? 20.684 -4.118 -16.983 1.00 94.06 86 HIS A CA 1
ATOM 699 C C . HIS A 1 86 ? 22.078 -4.216 -17.621 1.00 94.06 86 HIS A C 1
ATOM 701 O O . HIS A 1 86 ? 22.337 -5.087 -18.449 1.00 94.06 86 HIS A O 1
ATOM 707 N N . ARG A 1 87 ? 23.014 -3.351 -17.215 1.00 93.81 87 ARG A N 1
ATOM 708 C CA . ARG A 1 87 ? 24.410 -3.418 -17.663 1.00 93.81 87 ARG A CA 1
ATOM 709 C C . ARG A 1 87 ? 25.052 -4.749 -17.275 1.00 93.81 87 ARG A C 1
ATOM 711 O O . ARG A 1 87 ? 25.739 -5.346 -18.102 1.00 93.81 87 ARG A O 1
ATOM 718 N N . LYS A 1 88 ? 24.826 -5.219 -16.046 1.00 92.25 88 LYS A N 1
ATOM 719 C CA . LYS A 1 88 ? 25.318 -6.522 -15.580 1.00 92.25 88 LYS A CA 1
ATOM 720 C C . LYS A 1 88 ? 24.714 -7.675 -16.375 1.00 92.25 88 LYS A C 1
ATOM 722 O O . LYS A 1 88 ? 25.465 -8.548 -16.793 1.00 92.25 88 LYS A O 1
ATOM 727 N N . GLU A 1 89 ? 23.412 -7.646 -16.650 1.00 89.94 89 GLU A N 1
ATOM 728 C CA . GLU A 1 89 ? 22.744 -8.643 -17.501 1.00 89.94 89 GLU A CA 1
ATOM 729 C C . GLU A 1 89 ? 23.338 -8.677 -18.915 1.00 89.94 89 GLU A C 1
ATOM 731 O O . GLU A 1 89 ? 23.614 -9.747 -19.448 1.00 89.94 89 GLU A O 1
ATOM 736 N N . LEU A 1 90 ? 23.588 -7.512 -19.522 1.00 89.06 90 LEU A N 1
ATOM 737 C CA . LEU A 1 90 ? 24.225 -7.429 -20.840 1.00 89.06 90 LEU A CA 1
ATOM 738 C C . LEU A 1 90 ? 25.655 -7.979 -20.829 1.00 89.06 90 LEU A C 1
ATOM 740 O O . LEU A 1 90 ? 26.063 -8.644 -21.778 1.00 89.06 90 LEU A O 1
ATOM 744 N N . LEU A 1 91 ? 26.426 -7.702 -19.776 1.00 89.00 91 LEU A N 1
ATOM 745 C CA . LEU A 1 91 ? 27.778 -8.242 -19.624 1.00 89.00 91 LEU A CA 1
ATOM 746 C C . LEU A 1 91 ? 27.764 -9.759 -19.414 1.00 89.00 91 LEU A C 1
ATOM 748 O O . LEU A 1 91 ? 28.604 -10.438 -19.996 1.00 89.00 91 LEU A O 1
ATOM 752 N N . ALA A 1 92 ? 26.818 -10.281 -18.631 1.00 85.56 92 ALA A N 1
ATOM 753 C CA . ALA A 1 92 ? 26.625 -11.718 -18.455 1.00 85.56 92 ALA A CA 1
ATOM 754 C C . ALA A 1 92 ? 26.301 -12.391 -19.797 1.00 85.56 92 ALA A C 1
ATOM 756 O O . ALA A 1 92 ? 27.044 -13.270 -20.219 1.00 85.56 92 ALA A O 1
ATOM 757 N N . LYS A 1 93 ? 25.327 -11.861 -20.551 1.00 83.62 93 LYS A N 1
ATOM 758 C CA . LYS A 1 93 ? 24.992 -12.346 -21.904 1.00 83.62 93 LYS A CA 1
ATOM 759 C C . LYS A 1 93 ? 26.183 -12.317 -22.866 1.00 83.62 93 LYS A C 1
ATOM 761 O O . LYS A 1 93 ? 26.376 -13.242 -23.642 1.00 83.62 93 LYS A O 1
ATOM 766 N N . LYS A 1 94 ? 27.006 -11.263 -22.820 1.00 82.62 94 LYS A N 1
ATOM 767 C CA . LYS A 1 94 ? 28.227 -11.177 -23.642 1.00 82.62 94 LYS A CA 1
ATOM 768 C C . LYS A 1 94 ? 29.281 -12.214 -23.249 1.00 82.62 94 LYS A C 1
ATOM 770 O O . LYS A 1 94 ? 29.990 -12.689 -24.126 1.00 82.62 94 LYS A O 1
ATOM 775 N N . ARG A 1 95 ? 29.407 -12.533 -21.955 1.00 81.50 95 ARG A N 1
ATOM 776 C CA . ARG A 1 95 ? 30.323 -13.574 -21.458 1.00 81.50 95 ARG A CA 1
ATOM 777 C C . ARG A 1 95 ? 29.846 -14.980 -21.816 1.00 81.50 95 ARG A C 1
ATOM 779 O O . ARG A 1 95 ? 30.679 -15.823 -22.110 1.00 81.50 95 ARG A O 1
ATOM 786 N N . GLU A 1 96 ? 28.539 -15.215 -21.785 1.00 80.75 96 GLU A N 1
ATOM 787 C CA . GLU A 1 96 ? 27.921 -16.512 -22.094 1.00 80.75 96 GLU A CA 1
ATOM 788 C C . GLU A 1 96 ? 27.973 -16.864 -23.595 1.00 80.75 96 GLU A C 1
ATOM 790 O O . GLU A 1 96 ? 27.896 -18.038 -23.944 1.00 80.75 96 GLU A O 1
ATOM 795 N N . GLY A 1 97 ? 28.162 -15.880 -24.486 1.00 69.75 97 GLY A N 1
ATOM 796 C CA . GLY A 1 97 ? 28.194 -16.097 -25.939 1.00 69.75 97 GLY A CA 1
ATOM 797 C C . GLY A 1 97 ? 26.797 -16.304 -26.544 1.00 69.75 97 GLY A C 1
ATOM 798 O O . GLY A 1 97 ? 25.787 -16.134 -25.862 1.00 69.75 97 GLY A O 1
ATOM 799 N N . MET A 1 98 ? 26.706 -16.627 -27.844 1.00 62.56 98 MET A N 1
ATOM 800 C CA . MET A 1 98 ? 25.414 -16.966 -28.462 1.00 62.56 98 MET A CA 1
ATOM 801 C C . MET A 1 98 ? 24.899 -18.286 -27.882 1.00 62.56 98 MET A C 1
ATOM 803 O O . MET A 1 98 ? 25.337 -19.362 -28.272 1.00 62.56 98 MET A O 1
ATOM 807 N N . THR A 1 99 ? 23.962 -18.191 -26.947 1.00 64.31 99 THR A N 1
ATOM 808 C CA . THR A 1 99 ? 23.157 -19.314 -26.473 1.00 64.31 99 THR A CA 1
ATOM 809 C C . THR A 1 99 ? 21.875 -19.385 -27.299 1.00 64.31 99 THR A C 1
ATOM 811 O O . THR A 1 99 ? 21.269 -18.354 -27.600 1.00 64.31 99 THR A O 1
ATOM 814 N N . TYR A 1 100 ? 21.485 -20.596 -27.709 1.00 67.69 100 TYR A N 1
ATOM 815 C CA . TYR A 1 100 ? 20.257 -20.834 -28.469 1.00 67.69 100 TYR A CA 1
ATOM 816 C C . TYR A 1 100 ? 19.056 -20.222 -27.741 1.00 67.69 100 TYR A C 1
ATOM 818 O O . TYR A 1 100 ? 18.892 -20.394 -26.529 1.00 67.69 100 TYR A O 1
ATOM 826 N N . GLY A 1 101 ? 18.226 -19.475 -28.473 1.00 71.31 101 GLY A N 1
ATOM 827 C CA . GLY A 1 101 ? 16.993 -18.932 -27.919 1.00 71.31 101 GLY A CA 1
ATOM 828 C C . GLY A 1 101 ? 16.040 -20.053 -27.503 1.00 71.31 101 GLY A C 1
ATOM 829 O O . GLY A 1 101 ? 16.076 -21.153 -28.051 1.00 71.31 101 GLY A O 1
ATOM 830 N N . ALA A 1 102 ? 15.153 -19.775 -26.545 1.00 60.94 102 ALA A N 1
ATOM 831 C CA . ALA A 1 102 ? 14.095 -20.715 -26.187 1.00 60.94 102 ALA A CA 1
ATOM 832 C C . ALA A 1 102 ? 13.288 -21.100 -27.445 1.00 60.94 102 ALA A C 1
ATOM 834 O O . ALA A 1 102 ? 12.666 -20.238 -28.063 1.00 60.94 102 ALA A O 1
ATOM 835 N N . GLY A 1 103 ? 13.325 -22.383 -27.820 1.00 62.72 103 GLY A N 1
ATOM 836 C CA . GLY A 1 103 ? 12.646 -22.910 -29.009 1.00 62.72 103 GLY A CA 1
ATOM 837 C C . GLY A 1 103 ? 13.455 -22.879 -30.311 1.00 62.72 103 GLY A C 1
ATOM 838 O O . GLY A 1 103 ? 12.866 -23.079 -31.367 1.00 62.72 103 GLY A O 1
ATOM 839 N N . GLN A 1 104 ? 14.767 -22.634 -30.266 1.00 60.66 104 GLN A N 1
ATOM 840 C CA . GLN A 1 104 ? 15.645 -22.781 -31.431 1.00 60.66 104 GLN A CA 1
ATOM 841 C C . GLN A 1 104 ? 16.370 -24.134 -31.376 1.00 60.66 104 GLN A C 1
ATOM 843 O O . GLN A 1 104 ? 17.391 -24.260 -30.701 1.00 60.66 104 GLN A O 1
ATOM 848 N N . PHE A 1 105 ? 15.804 -25.122 -32.075 1.00 56.75 105 PHE A N 1
ATOM 849 C CA . PHE A 1 105 ? 16.427 -26.386 -32.483 1.00 56.75 105 PHE A CA 1
ATOM 850 C C . PHE A 1 105 ? 16.159 -26.585 -33.974 1.00 56.75 105 PHE A C 1
ATOM 852 O O . PHE A 1 105 ? 15.036 -26.225 -34.401 1.00 56.75 105 PHE A O 1
#

Foldseek 3Di:
DLCVQVPPVDDDDPVSSVVSVVVVCVVPVPAQLVVVCVVCVVVVHDDDPVNNVVSVVVRVVVVVVVVCVVDPVSVVVVVVVVVVVVVVVVVVDVVVDDDADDPRD